Protein AF-A0A183DLG7-F1 (afdb_monomer_lite)

pLDDT: mean 77.08, std 13.52, range [38.12, 93.19]

Foldseek 3Di:
DDWDKDWAPWDADPNDTDTDIDTDFDFDPDDDDPDPPDDRVNVRVVVVVCCVVPVVPVVVVVVVVDD

Sequence (67 aa):
MMAELILTKAAFRNYTLTAEMRIDKFKIFDVVSLIDGIDATSLEFLVSALNELIIGDDVAQKLSDGW

Radius of gyration: 16.07 Å; chains: 1; bounding box: 38×21×44 Å

Structure (mmCIF, N/CA/C/O backbone):
data_AF-A0A183DLG7-F1
#
_entry.id   AF-A0A183DLG7-F1
#
loop_
_atom_site.group_PDB
_atom_site.id
_atom_site.type_symbol
_atom_site.label_atom_id
_atom_site.label_alt_id
_atom_site.label_comp_id
_atom_site.label_asym_id
_atom_site.label_entity_id
_atom_site.label_seq_id
_atom_site.pdbx_PDB_ins_code
_atom_site.Cartn_x
_atom_site.Cartn_y
_atom_site.Cartn_z
_atom_site.occupancy
_atom_site.B_iso_or_equiv
_atom_site.auth_seq_id
_atom_site.auth_comp_id
_atom_site.auth_asym_id
_atom_site.auth_atom_id
_atom_site.pdbx_PDB_model_num
ATOM 1 N N . MET A 1 1 ? 0.405 -4.098 -11.740 1.00 76.19 1 MET A N 1
ATOM 2 C CA . MET A 1 1 ? 0.515 -3.2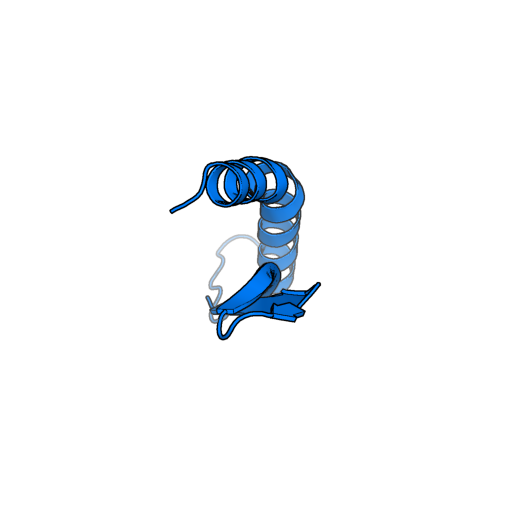48 -10.534 1.00 76.19 1 MET A CA 1
ATOM 3 C C . MET A 1 1 ? -0.339 -3.846 -9.430 1.00 76.19 1 MET A C 1
ATOM 5 O O . MET A 1 1 ? -1.427 -4.323 -9.728 1.00 76.19 1 MET A O 1
ATOM 9 N N . MET A 1 2 ? 0.148 -3.836 -8.193 1.00 84.44 2 MET A N 1
ATOM 10 C CA . MET A 1 2 ? -0.589 -4.240 -6.992 1.00 84.44 2 MET A CA 1
ATOM 11 C C . MET A 1 2 ? -0.449 -3.154 -5.921 1.00 84.44 2 MET A C 1
ATOM 13 O O . MET A 1 2 ? 0.558 -2.449 -5.903 1.00 84.44 2 MET A O 1
ATOM 17 N N . ALA A 1 3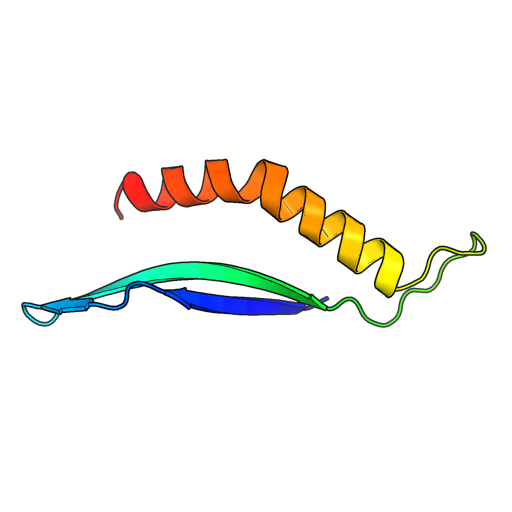 ? -1.441 -3.025 -5.042 1.00 83.12 3 ALA A N 1
ATOM 18 C CA . ALA A 1 3 ? -1.386 -2.145 -3.878 1.00 83.12 3 ALA A CA 1
ATOM 19 C C . ALA A 1 3 ? -1.432 -2.998 -2.606 1.00 83.12 3 ALA A C 1
ATOM 21 O O . ALA A 1 3 ? -2.332 -3.820 -2.438 1.00 83.12 3 ALA A O 1
ATOM 22 N N . GLU A 1 4 ? -0.452 -2.815 -1.731 1.00 86.31 4 GLU A N 1
ATOM 23 C CA . GLU A 1 4 ? -0.427 -3.391 -0.393 1.00 86.31 4 GLU A CA 1
ATOM 24 C C . GLU A 1 4 ? -1.222 -2.478 0.537 1.00 86.31 4 GLU A C 1
ATOM 26 O O .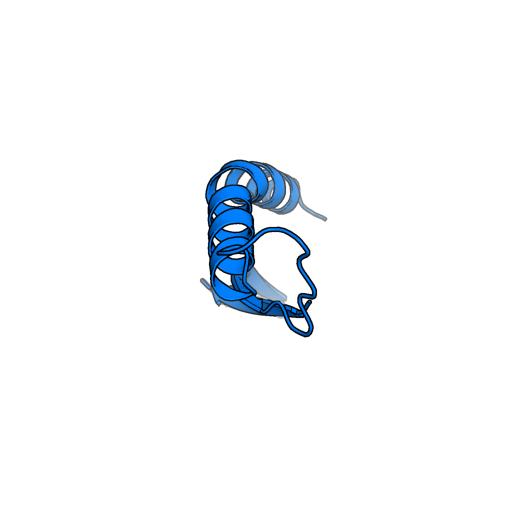 GLU A 1 4 ? -0.981 -1.271 0.607 1.00 86.31 4 GLU A O 1
ATOM 31 N N . LEU A 1 5 ? -2.215 -3.056 1.208 1.00 85.88 5 LEU A N 1
ATOM 32 C CA . LEU A 1 5 ? -3.124 -2.351 2.103 1.00 85.88 5 LEU A CA 1
ATOM 33 C C . LEU A 1 5 ? -2.842 -2.766 3.542 1.00 85.88 5 LEU A C 1
ATOM 35 O O . LEU A 1 5 ? -2.650 -3.948 3.827 1.00 85.88 5 LEU A O 1
ATOM 39 N N . ILE A 1 6 ? -2.899 -1.801 4.452 1.00 87.19 6 ILE A N 1
ATOM 40 C CA . ILE A 1 6 ? -2.808 -2.023 5.889 1.00 87.19 6 ILE A CA 1
ATOM 41 C C . ILE A 1 6 ? -4.064 -1.495 6.580 1.00 87.19 6 ILE A C 1
ATOM 43 O O . ILE A 1 6 ? -4.576 -0.417 6.269 1.00 87.19 6 ILE A O 1
ATOM 47 N N . LEU A 1 7 ? -4.569 -2.273 7.537 1.00 87.44 7 LEU A N 1
ATOM 48 C CA . LEU A 1 7 ? -5.623 -1.843 8.447 1.00 87.44 7 LEU A CA 1
ATOM 49 C C . LEU A 1 7 ? -4.979 -1.326 9.730 1.00 87.44 7 LEU A C 1
ATOM 51 O O . LEU A 1 7 ? -4.192 -2.016 10.375 1.00 87.44 7 LEU A O 1
ATOM 55 N N . THR A 1 8 ? -5.331 -0.108 10.108 1.00 85.62 8 THR A N 1
ATOM 56 C CA . THR A 1 8 ? -4.836 0.572 11.305 1.00 85.62 8 THR A CA 1
ATOM 57 C C . THR A 1 8 ? -6.007 0.974 12.197 1.00 85.62 8 THR A C 1
ATOM 59 O O . THR A 1 8 ? -7.159 0.973 11.766 1.00 85.62 8 THR A O 1
ATOM 62 N N . LYS A 1 9 ? -5.736 1.260 13.476 1.00 88.88 9 LYS A N 1
ATOM 63 C CA . LYS A 1 9 ? -6.754 1.642 14.476 1.00 88.88 9 LYS A CA 1
ATOM 64 C C . LYS A 1 9 ? -7.970 0.698 14.541 1.00 88.88 9 LYS A C 1
ATOM 66 O O . LYS A 1 9 ? -9.098 1.140 14.742 1.00 88.88 9 LYS A O 1
ATOM 71 N N . ALA A 1 10 ? -7.739 -0.604 14.374 1.00 87.81 10 ALA A N 1
ATOM 72 C CA . ALA A 1 10 ? -8.803 -1.595 14.448 1.00 87.81 10 ALA A CA 1
ATOM 73 C C . ALA A 1 10 ? -9.412 -1.636 15.861 1.00 87.81 10 ALA A C 1
ATOM 75 O O . ALA A 1 10 ? -8.701 -1.804 16.852 1.00 87.81 10 ALA A O 1
ATOM 76 N N . ALA A 1 11 ? -10.732 -1.508 15.944 1.00 91.19 11 ALA A N 1
ATOM 77 C CA . ALA A 1 11 ? -11.501 -1.587 17.175 1.00 91.19 11 ALA A CA 1
ATOM 78 C C . ALA A 1 11 ? -12.747 -2.441 16.945 1.00 91.19 11 ALA A C 1
ATOM 80 O O . ALA A 1 11 ? -13.457 -2.277 15.956 1.00 91.19 11 ALA A O 1
ATOM 81 N N . PHE A 1 12 ? -13.018 -3.353 17.875 1.00 91.88 12 PHE A N 1
ATOM 82 C CA . PHE A 1 12 ? -14.212 -4.184 17.846 1.00 91.88 12 PHE A CA 1
ATOM 83 C C . PHE A 1 12 ? -15.095 -3.847 19.042 1.00 91.88 12 PHE A C 1
ATOM 85 O O . PHE A 1 12 ? -14.676 -3.991 20.192 1.00 91.88 12 PHE A O 1
ATOM 92 N N . ARG A 1 13 ? -16.316 -3.378 18.782 1.00 92.75 13 ARG A N 1
ATOM 93 C CA . ARG A 1 13 ? -17.278 -3.018 19.827 1.00 92.75 13 ARG A CA 1
ATOM 94 C C . ARG A 1 13 ? -18.699 -3.226 19.326 1.00 92.75 13 ARG A C 1
ATOM 96 O O . ARG A 1 13 ? -18.999 -2.922 18.180 1.00 92.75 13 ARG A O 1
ATOM 103 N N . ASN A 1 14 ? -19.582 -3.711 20.200 1.00 93.19 14 ASN A N 1
ATOM 104 C CA . ASN A 1 14 ? -21.002 -3.930 19.892 1.00 93.19 14 ASN A CA 1
ATOM 105 C C . ASN A 1 14 ? -21.230 -4.793 18.636 1.00 93.19 14 ASN A C 1
ATOM 107 O O . ASN A 1 14 ? -22.132 -4.510 17.859 1.00 93.19 14 ASN A O 1
ATOM 111 N N . TYR A 1 15 ? -20.413 -5.832 18.442 1.00 92.31 15 TYR A N 1
ATOM 112 C CA . TYR A 1 15 ? -20.440 -6.700 17.254 1.00 92.31 15 TYR A CA 1
ATOM 113 C C . TYR A 1 15 ? -20.056 -6.021 15.928 1.00 92.31 15 TYR A C 1
ATOM 115 O O . TYR A 1 15 ? -20.186 -6.637 14.873 1.00 92.31 15 TYR A O 1
ATOM 123 N N . THR A 1 16 ? -19.505 -4.807 15.975 1.00 88.19 16 THR A N 1
ATOM 124 C CA . THR A 1 16 ? -18.998 -4.084 14.805 1.00 88.19 16 THR A CA 1
ATOM 125 C C . THR A 1 16 ? -17.478 -3.965 14.873 1.00 88.19 16 THR A C 1
ATOM 127 O O . THR A 1 16 ? -16.924 -3.571 15.902 1.00 88.19 16 THR A O 1
ATOM 130 N N . LEU A 1 17 ? -16.802 -4.288 13.765 1.00 90.06 17 LEU A N 1
ATOM 131 C CA . LEU A 1 17 ? -15.378 -4.021 13.560 1.00 90.06 17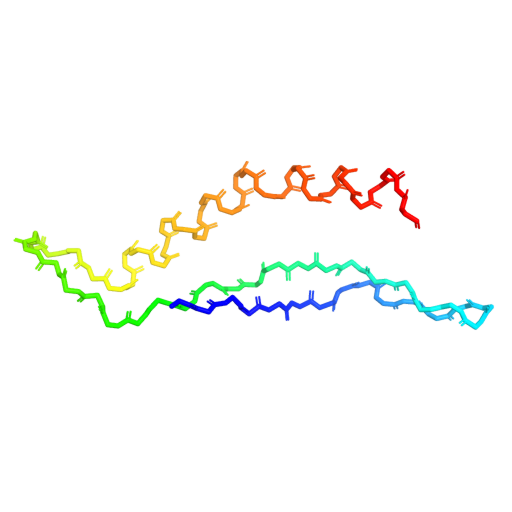 LEU A CA 1
ATOM 132 C C . LEU A 1 17 ? -15.218 -2.716 12.778 1.00 90.06 17 LEU A C 1
ATOM 134 O O . LEU A 1 17 ? -15.698 -2.607 11.654 1.00 90.06 17 LEU A O 1
ATOM 138 N N . THR A 1 18 ? -14.511 -1.754 13.356 1.00 90.25 18 THR A N 1
ATOM 139 C CA . THR A 1 18 ? -14.125 -0.502 12.698 1.00 90.25 18 THR A CA 1
ATOM 140 C C . THR A 1 18 ? -12.614 -0.458 12.548 1.00 90.25 18 THR A C 1
ATOM 142 O O . THR A 1 18 ? -11.904 -0.754 13.507 1.00 90.25 18 THR A O 1
ATOM 145 N N . ALA A 1 19 ? -12.111 -0.079 11.377 1.00 89.19 19 ALA A N 1
ATOM 146 C CA . ALA A 1 19 ? -10.685 0.103 11.132 1.00 89.19 19 ALA A CA 1
ATOM 147 C C . ALA A 1 19 ? -10.465 1.186 10.072 1.00 89.19 19 ALA A C 1
ATOM 149 O O . ALA A 1 19 ? -11.308 1.397 9.203 1.00 89.19 19 ALA A O 1
ATOM 150 N N . GLU A 1 20 ? -9.311 1.841 10.131 1.00 86.00 20 GLU A N 1
ATOM 151 C CA . GLU A 1 20 ? -8.848 2.760 9.096 1.00 86.00 20 GLU A CA 1
ATOM 152 C C . GLU A 1 20 ? -7.998 1.988 8.085 1.00 86.00 20 GLU A C 1
ATOM 154 O O . GLU A 1 20 ? -6.951 1.436 8.432 1.00 86.00 20 GLU A O 1
ATOM 159 N N . MET A 1 21 ? -8.438 1.953 6.830 1.00 84.44 21 MET A N 1
ATOM 160 C CA . MET A 1 21 ? -7.683 1.348 5.737 1.00 84.44 21 MET A CA 1
ATOM 161 C C . MET A 1 21 ? -6.744 2.375 5.112 1.00 84.44 21 MET A C 1
ATOM 163 O O . MET A 1 21 ? -7.160 3.480 4.767 1.00 84.44 21 MET A O 1
ATOM 167 N N . ARG A 1 22 ? -5.478 1.996 4.945 1.00 81.44 22 ARG A N 1
ATOM 168 C CA . ARG A 1 22 ? -4.456 2.806 4.282 1.00 81.44 22 ARG A CA 1
ATOM 169 C C . ARG A 1 22 ? -3.713 1.976 3.248 1.00 81.44 22 ARG A C 1
ATOM 171 O O . ARG A 1 22 ? -3.525 0.775 3.427 1.00 81.44 22 ARG A O 1
ATOM 178 N N . ILE A 1 23 ? -3.298 2.627 2.169 1.00 82.75 23 ILE A N 1
ATOM 179 C CA . ILE A 1 23 ? -2.367 2.040 1.206 1.00 82.75 23 ILE A CA 1
ATOM 180 C C . ILE A 1 23 ? -0.960 2.221 1.772 1.00 82.75 23 ILE A C 1
ATOM 182 O O . ILE A 1 23 ? -0.576 3.344 2.083 1.00 82.75 23 ILE A O 1
ATOM 186 N N . ASP A 1 24 ? -0.236 1.117 1.927 1.00 82.06 24 ASP A N 1
ATOM 187 C CA . ASP A 1 24 ? 1.126 1.088 2.465 1.00 82.06 24 ASP A CA 1
ATOM 188 C C . ASP A 1 24 ? 2.157 1.214 1.340 1.00 82.06 24 ASP A C 1
ATOM 190 O O . ASP A 1 24 ? 3.056 2.050 1.387 1.00 82.06 24 ASP A O 1
ATOM 194 N N . LYS A 1 25 ? 1.994 0.428 0.267 1.00 82.38 25 LYS A N 1
ATOM 195 C CA . LYS A 1 25 ? 2.928 0.442 -0.860 1.00 82.38 25 LYS A CA 1
ATOM 196 C C . LYS A 1 25 ? 2.263 0.061 -2.177 1.00 82.38 25 LYS A C 1
ATOM 198 O O . LYS A 1 25 ? 1.428 -0.838 -2.227 1.00 82.38 25 LYS A O 1
ATOM 203 N N . PHE A 1 26 ? 2.700 0.676 -3.273 1.00 83.19 26 PHE A N 1
ATOM 204 C CA . PHE A 1 26 ? 2.433 0.172 -4.620 1.00 83.19 26 PHE A CA 1
ATOM 205 C C . PHE A 1 26 ? 3.605 -0.664 -5.121 1.00 83.19 26 PHE A C 1
ATOM 207 O O . PHE A 1 26 ? 4.760 -0.266 -4.995 1.00 83.19 26 PHE A O 1
ATOM 214 N N . LYS A 1 27 ? 3.293 -1.819 -5.708 1.00 86.69 27 LYS A N 1
ATOM 215 C CA . LYS A 1 27 ? 4.250 -2.661 -6.423 1.00 86.69 27 LYS A CA 1
ATOM 216 C C . LYS A 1 27 ? 3.949 -2.630 -7.914 1.00 86.69 27 LYS A C 1
ATOM 218 O O . LYS A 1 27 ? 2.849 -3.001 -8.348 1.00 86.69 27 LYS A O 1
ATOM 223 N N . ILE A 1 28 ? 4.914 -2.176 -8.701 1.00 84.81 28 ILE A N 1
ATOM 224 C CA . ILE A 1 28 ? 4.814 -2.090 -10.156 1.00 84.81 28 ILE A CA 1
ATOM 225 C C . ILE A 1 28 ? 5.771 -3.127 -10.742 1.00 84.81 28 ILE A C 1
ATOM 227 O O . ILE A 1 28 ? 6.937 -3.201 -10.383 1.00 84.81 28 ILE A O 1
ATOM 231 N N . PHE A 1 29 ? 5.253 -3.958 -11.640 1.00 82.69 29 PHE A N 1
ATOM 232 C CA . PHE A 1 29 ? 6.005 -5.026 -12.294 1.00 82.69 29 PHE A CA 1
ATOM 233 C C . PHE A 1 29 ? 5.961 -4.815 -13.804 1.00 82.69 29 PHE A C 1
ATOM 235 O O . PHE A 1 29 ? 5.073 -4.114 -14.296 1.00 82.69 29 PHE A O 1
ATOM 242 N N . ASP A 1 30 ? 6.902 -5.440 -14.511 1.00 79.44 30 ASP A N 1
ATOM 243 C CA . ASP A 1 30 ? 6.937 -5.514 -15.976 1.00 79.44 30 ASP A CA 1
ATOM 244 C C . ASP A 1 30 ? 6.945 -4.145 -16.679 1.00 79.44 30 ASP A C 1
ATOM 246 O O . ASP A 1 30 ? 6.283 -3.929 -17.695 1.00 79.44 30 ASP A O 1
ATOM 250 N N . VAL A 1 31 ? 7.712 -3.194 -16.136 1.00 77.62 31 VAL A N 1
ATOM 251 C CA . VAL A 1 31 ? 7.895 -1.874 -16.753 1.00 77.62 31 VAL A CA 1
ATOM 252 C C . VAL A 1 31 ? 8.838 -1.991 -17.943 1.00 77.62 31 VAL A C 1
ATOM 254 O O . VAL A 1 31 ? 10.025 -2.263 -17.785 1.00 77.62 31 VAL A O 1
ATOM 257 N N . VAL A 1 32 ? 8.306 -1.736 -19.137 1.00 75.06 32 VAL A N 1
ATOM 258 C CA . VAL A 1 32 ? 9.090 -1.572 -20.364 1.00 75.06 32 VAL A CA 1
ATOM 259 C C . VAL A 1 32 ? 9.091 -0.090 -20.723 1.00 75.06 32 VAL A C 1
ATOM 261 O O . VAL A 1 32 ? 8.075 0.445 -21.165 1.00 75.06 32 VAL A O 1
ATOM 264 N N . SER A 1 33 ? 10.225 0.580 -20.512 1.00 73.88 33 SER A N 1
ATOM 265 C CA . SER A 1 33 ? 10.420 1.989 -20.860 1.00 73.88 33 SER A CA 1
ATOM 266 C C . SER A 1 33 ? 11.400 2.130 -22.023 1.00 73.88 33 SER A C 1
ATOM 268 O O . SER A 1 33 ? 12.443 1.483 -22.051 1.00 73.88 33 SER A O 1
ATOM 270 N N . LEU A 1 34 ? 11.070 3.011 -22.970 1.00 76.00 34 LEU A N 1
ATOM 271 C CA . LEU A 1 34 ? 11.982 3.461 -24.030 1.00 76.00 34 LEU A CA 1
ATOM 272 C C . LEU A 1 34 ? 12.878 4.624 -23.575 1.00 76.00 34 LEU A C 1
ATOM 274 O O . LEU A 1 34 ? 13.764 5.050 -24.312 1.00 76.00 34 LEU A O 1
ATOM 278 N N . ILE A 1 35 ? 12.616 5.160 -22.383 1.00 77.94 35 ILE A N 1
ATOM 279 C CA . ILE A 1 35 ? 13.371 6.243 -21.761 1.00 77.94 35 ILE A CA 1
ATOM 280 C C . ILE A 1 35 ? 14.301 5.621 -20.727 1.00 77.94 35 ILE A C 1
ATOM 282 O O . ILE A 1 35 ? 13.837 4.980 -19.777 1.00 77.94 35 ILE A O 1
ATOM 286 N N . ASP A 1 36 ? 15.599 5.824 -20.937 1.00 72.38 36 ASP A N 1
ATOM 287 C CA . ASP A 1 36 ? 16.645 5.333 -20.049 1.00 72.38 36 ASP A CA 1
ATOM 288 C C . ASP A 1 36 ? 16.508 5.965 -18.654 1.00 72.38 36 ASP A C 1
ATOM 290 O O . ASP A 1 36 ? 16.239 7.162 -18.520 1.00 72.38 36 ASP A O 1
ATOM 294 N N . GLY A 1 37 ? 16.636 5.142 -17.615 1.00 71.81 37 GLY A N 1
ATOM 295 C CA . GLY A 1 37 ? 16.446 5.549 -16.220 1.00 71.81 37 GLY A CA 1
ATOM 296 C C . GLY A 1 37 ? 15.002 5.558 -15.697 1.00 71.81 37 GLY A C 1
ATOM 297 O O . GLY A 1 37 ? 14.817 5.817 -14.512 1.00 71.81 37 GLY A O 1
ATOM 298 N N . ILE A 1 38 ? 13.983 5.249 -16.512 1.00 80.25 38 ILE A N 1
ATOM 299 C CA . ILE A 1 38 ? 12.629 4.973 -15.994 1.00 80.25 38 ILE A CA 1
ATOM 300 C C . ILE A 1 38 ? 12.483 3.470 -15.779 1.00 80.25 38 ILE A C 1
ATOM 302 O O . ILE A 1 38 ? 12.257 2.706 -16.718 1.00 80.25 38 ILE A O 1
ATOM 306 N N . ASP A 1 39 ? 12.585 3.063 -14.521 1.00 84.44 39 ASP A N 1
ATOM 307 C CA . ASP A 1 39 ? 12.358 1.696 -14.075 1.00 84.44 39 ASP A CA 1
ATOM 308 C C . ASP A 1 39 ? 11.129 1.592 -13.156 1.00 84.44 39 ASP A C 1
ATOM 310 O O . ASP A 1 39 ? 10.476 2.583 -12.806 1.00 84.44 39 ASP A O 1
ATOM 314 N N . ALA A 1 40 ? 10.789 0.361 -12.773 1.00 84.06 40 ALA A N 1
ATOM 315 C CA . ALA A 1 40 ? 9.687 0.096 -11.855 1.00 84.06 40 ALA A CA 1
ATOM 316 C C . ALA A 1 40 ? 9.828 0.861 -10.533 1.00 84.06 40 ALA A C 1
ATOM 318 O O . ALA A 1 40 ? 8.845 1.416 -10.052 1.00 84.06 40 ALA A O 1
ATOM 319 N N . THR A 1 41 ? 11.044 0.968 -9.994 1.00 85.19 41 THR A N 1
ATOM 320 C CA . THR A 1 41 ? 11.334 1.681 -8.742 1.00 85.19 41 THR A CA 1
ATOM 321 C C . THR A 1 41 ? 10.971 3.162 -8.827 1.00 85.19 41 THR A C 1
ATOM 323 O O . THR A 1 41 ? 10.345 3.716 -7.924 1.00 85.19 41 THR A O 1
ATOM 326 N N . SER A 1 42 ? 11.331 3.805 -9.935 1.00 86.31 42 SER A N 1
ATOM 327 C CA . SER A 1 42 ? 11.071 5.222 -10.188 1.00 86.31 42 SER A CA 1
ATOM 328 C C . SER A 1 42 ? 9.569 5.506 -10.279 1.00 86.31 42 SER A C 1
ATOM 330 O O . SER A 1 42 ? 9.074 6.492 -9.730 1.00 86.31 42 SER A O 1
ATOM 332 N N . LEU A 1 43 ? 8.819 4.609 -10.925 1.00 85.94 43 LEU A N 1
ATOM 333 C CA . LEU A 1 43 ? 7.362 4.705 -11.010 1.00 85.94 43 LEU A CA 1
ATOM 334 C C . LEU A 1 43 ? 6.682 4.390 -9.672 1.00 85.94 43 LEU A C 1
ATOM 336 O O . LEU A 1 43 ? 5.727 5.074 -9.310 1.00 85.94 43 LEU A O 1
ATOM 340 N N . GLU A 1 44 ? 7.179 3.410 -8.913 1.00 85.88 44 GLU A N 1
ATOM 341 C CA . GLU A 1 44 ? 6.686 3.110 -7.563 1.00 85.88 44 GLU A CA 1
ATOM 342 C C . GLU A 1 44 ? 6.823 4.327 -6.646 1.00 85.88 44 GLU A C 1
ATOM 344 O O . GLU A 1 44 ? 5.883 4.660 -5.922 1.00 85.88 44 GLU A O 1
ATOM 349 N N . PHE A 1 45 ? 7.959 5.027 -6.714 1.00 85.19 45 PHE A N 1
ATOM 350 C CA . PHE A 1 45 ? 8.186 6.253 -5.954 1.00 85.19 45 PHE A CA 1
ATOM 351 C C . PHE A 1 45 ? 7.178 7.348 -6.323 1.00 85.19 45 PHE A C 1
ATOM 353 O O . PHE A 1 45 ? 6.522 7.902 -5.441 1.00 85.19 45 PHE A O 1
ATOM 360 N N . LEU A 1 46 ? 7.002 7.630 -7.619 1.00 86.00 46 LEU A N 1
ATOM 361 C CA . LEU A 1 46 ? 6.081 8.673 -8.083 1.00 86.00 46 LEU A CA 1
ATOM 362 C C . LEU A 1 46 ? 4.627 8.379 -7.703 1.00 86.00 46 LEU A C 1
ATOM 364 O O . LEU A 1 46 ? 3.920 9.273 -7.243 1.00 86.00 46 LEU A O 1
ATOM 368 N N . VAL A 1 47 ? 4.182 7.132 -7.867 1.00 84.31 47 VAL A N 1
ATOM 369 C CA . VAL A 1 47 ? 2.815 6.727 -7.509 1.00 84.31 47 VAL A CA 1
ATOM 370 C C . VAL A 1 47 ? 2.607 6.787 -5.995 1.00 84.31 47 VAL A C 1
ATOM 372 O O . VAL A 1 47 ? 1.546 7.216 -5.547 1.00 84.31 47 VAL A O 1
ATOM 375 N N . SER A 1 48 ? 3.620 6.430 -5.203 1.00 81.00 48 SER A N 1
ATOM 376 C CA . SER A 1 48 ? 3.552 6.538 -3.740 1.00 81.00 48 SER A CA 1
ATOM 377 C C . SER A 1 48 ? 3.461 7.999 -3.288 1.00 81.00 48 SER A C 1
ATOM 379 O O . SER A 1 48 ? 2.572 8.334 -2.510 1.00 81.00 48 SER A O 1
ATOM 381 N N . ALA A 1 49 ? 4.287 8.890 -3.849 1.00 81.75 49 ALA A N 1
ATOM 382 C CA . ALA A 1 49 ? 4.232 10.325 -3.563 1.00 81.75 49 ALA A CA 1
ATOM 383 C C . ALA A 1 49 ? 2.887 10.952 -3.976 1.00 81.75 49 ALA A C 1
ATOM 385 O O . ALA A 1 49 ? 2.332 11.784 -3.260 1.00 81.75 49 ALA A O 1
ATOM 386 N N . LEU A 1 50 ? 2.326 10.525 -5.112 1.00 80.31 50 LEU A N 1
ATOM 387 C CA . LEU A 1 50 ? 1.008 10.970 -5.564 1.00 80.31 50 LEU A CA 1
ATOM 388 C C . LEU A 1 50 ? -0.111 10.499 -4.624 1.00 80.31 50 LEU A C 1
ATOM 390 O O . LEU A 1 50 ? -1.041 11.251 -4.345 1.00 80.31 50 LEU A O 1
ATOM 394 N N . ASN A 1 51 ? -0.028 9.265 -4.127 1.00 75.94 51 ASN A N 1
ATOM 395 C CA . ASN A 1 51 ? -0.981 8.720 -3.164 1.00 75.94 51 ASN A CA 1
ATOM 396 C C . ASN A 1 51 ? -0.933 9.469 -1.824 1.00 75.94 51 ASN A C 1
ATOM 398 O O . ASN A 1 51 ? -1.985 9.808 -1.286 1.00 75.94 51 ASN A O 1
ATOM 402 N N . GLU A 1 52 ? 0.261 9.786 -1.321 1.00 71.12 52 GLU A N 1
ATOM 403 C CA . GLU A 1 52 ? 0.414 10.620 -0.122 1.00 71.12 52 GLU A CA 1
ATOM 404 C C . GLU A 1 52 ? -0.174 12.024 -0.313 1.00 71.12 52 GLU A C 1
ATOM 406 O O . GLU A 1 52 ? -0.812 12.541 0.600 1.00 71.12 52 GLU A O 1
ATOM 411 N N . LEU A 1 53 ? -0.005 12.618 -1.500 1.00 69.44 53 LEU A N 1
ATOM 412 C CA . LEU A 1 53 ? -0.449 13.983 -1.789 1.00 69.44 53 LEU A CA 1
ATOM 413 C C . LEU A 1 53 ? -1.951 14.106 -2.100 1.00 69.44 53 LEU A C 1
ATOM 415 O O . LEU A 1 53 ? -2.545 15.127 -1.780 1.00 69.44 53 LEU A O 1
ATOM 419 N N . ILE A 1 54 ? -2.555 13.117 -2.770 1.00 61.06 54 ILE A N 1
ATOM 420 C CA . ILE A 1 54 ? -3.927 13.218 -3.311 1.00 61.06 54 ILE A CA 1
ATOM 421 C C . ILE A 1 54 ? -4.906 12.280 -2.598 1.00 61.06 54 ILE A C 1
ATOM 423 O O . ILE A 1 54 ? -6.042 12.654 -2.319 1.00 61.06 54 ILE A O 1
ATOM 427 N N . ILE A 1 55 ? -4.500 11.040 -2.318 1.00 57.34 55 ILE A N 1
ATOM 428 C CA . ILE A 1 55 ? -5.422 9.992 -1.845 1.00 57.34 55 ILE A CA 1
ATOM 429 C C . ILE A 1 55 ? -5.601 10.059 -0.322 1.00 57.34 55 ILE A C 1
ATOM 431 O O . ILE A 1 55 ? -6.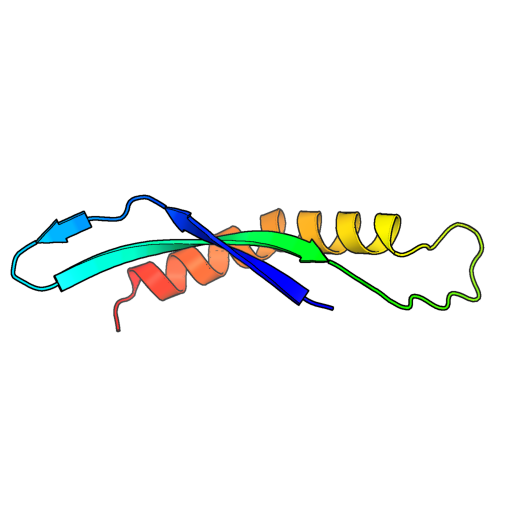677 9.726 0.178 1.00 57.34 55 ILE A O 1
ATOM 435 N N . GLY A 1 56 ? -4.591 10.543 0.410 1.00 57.06 56 GLY A N 1
ATOM 436 C CA . GLY A 1 56 ? -4.688 10.810 1.848 1.00 57.06 56 GLY A CA 1
ATOM 437 C C . GLY A 1 56 ? -5.829 11.765 2.219 1.00 57.06 56 GLY A C 1
ATOM 438 O O . GLY A 1 56 ? -6.512 11.515 3.212 1.00 57.06 56 GLY A O 1
ATOM 439 N N . ASP A 1 57 ? -6.081 12.785 1.395 1.00 54.62 57 ASP A N 1
ATOM 440 C CA . ASP A 1 57 ? -7.128 13.784 1.636 1.00 54.62 57 ASP A CA 1
ATOM 441 C C . ASP A 1 57 ? -8.521 13.277 1.210 1.00 54.62 57 ASP A C 1
ATOM 443 O O . ASP A 1 57 ? -9.467 13.321 1.997 1.00 54.62 57 ASP A O 1
ATOM 447 N N . ASP A 1 58 ? -8.651 12.695 0.013 1.00 55.34 58 ASP A N 1
ATOM 448 C CA . ASP A 1 58 ? -9.954 12.303 -0.552 1.00 55.34 58 ASP A CA 1
ATOM 449 C C . ASP A 1 58 ? -10.555 11.023 0.073 1.00 55.34 58 ASP A C 1
ATOM 451 O O . ASP A 1 58 ? -11.776 10.899 0.221 1.00 55.34 58 ASP A O 1
ATOM 455 N N . VAL A 1 59 ? -9.727 10.032 0.438 1.00 55.69 59 VAL A N 1
ATOM 456 C CA . VAL A 1 59 ? -10.211 8.769 1.037 1.00 55.69 59 VAL A CA 1
ATOM 457 C C . VAL A 1 59 ? -10.548 8.946 2.515 1.00 55.69 59 VAL A C 1
ATOM 459 O O . VAL A 1 59 ? -11.524 8.360 2.983 1.00 55.69 59 VAL A O 1
ATOM 462 N N . ALA A 1 60 ? -9.806 9.789 3.241 1.00 54.91 60 ALA A N 1
ATOM 463 C CA . ALA A 1 60 ? -10.159 10.157 4.611 1.00 54.91 60 ALA A CA 1
ATOM 464 C C . ALA A 1 60 ? -11.535 10.836 4.663 1.00 54.91 60 ALA A C 1
ATOM 466 O O . ALA A 1 60 ? -12.347 10.510 5.528 1.00 54.91 60 ALA A O 1
ATOM 467 N N . GLN A 1 61 ? -11.820 11.705 3.690 1.00 52.94 61 GLN A N 1
ATOM 468 C CA . GLN A 1 61 ? -13.094 12.410 3.586 1.00 52.94 61 GLN A CA 1
ATOM 469 C C . GLN A 1 61 ? -14.258 11.470 3.218 1.00 52.94 61 GLN A C 1
ATOM 471 O O . GLN A 1 61 ? -15.322 11.516 3.830 1.00 52.94 61 GLN A O 1
ATOM 476 N N . LYS A 1 62 ? -14.051 10.527 2.288 1.00 55.84 62 LYS A N 1
ATOM 477 C CA . LYS A 1 62 ? -15.082 9.529 1.933 1.00 55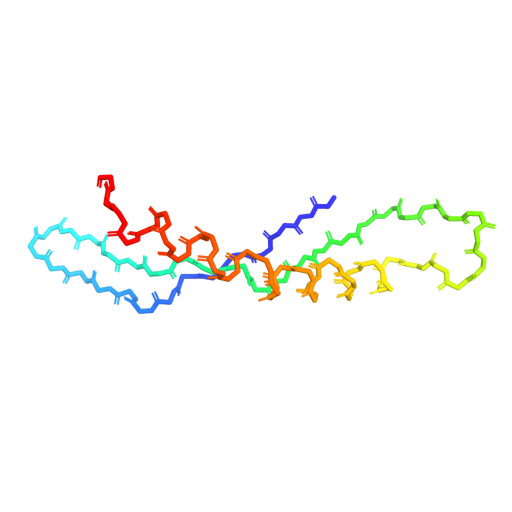.84 62 LYS A CA 1
ATOM 478 C C . LYS A 1 62 ? -15.341 8.488 3.028 1.00 55.84 62 LYS A C 1
ATOM 480 O O . LYS A 1 62 ? -16.442 7.951 3.090 1.00 55.84 62 LYS A O 1
ATOM 485 N N . LEU A 1 63 ? -14.360 8.202 3.888 1.00 51.41 63 LEU A N 1
ATOM 486 C CA . LEU A 1 63 ? -14.536 7.333 5.059 1.00 51.41 63 LEU A CA 1
ATOM 487 C C . LEU A 1 63 ? -15.174 8.068 6.250 1.00 51.41 63 LEU A C 1
ATOM 489 O O . LEU A 1 63 ? -15.873 7.426 7.032 1.00 51.41 63 LEU A O 1
ATOM 493 N N . SER A 1 64 ? -14.976 9.386 6.393 1.00 52.41 64 SER A N 1
ATOM 494 C CA . SER A 1 64 ? -15.660 10.177 7.429 1.00 52.41 64 SER A CA 1
ATOM 495 C C . SER A 1 64 ? -17.141 10.387 7.138 1.00 52.41 64 SER A C 1
ATOM 497 O O . SER A 1 64 ? -17.930 10.480 8.075 1.00 52.41 64 SER A O 1
ATOM 499 N N . ASP A 1 65 ? -17.519 10.436 5.859 1.00 53.75 65 ASP A N 1
ATOM 500 C CA . ASP A 1 65 ? -18.900 10.709 5.450 1.00 53.75 65 ASP A CA 1
ATOM 501 C C . ASP A 1 65 ? -19.861 9.531 5.655 1.00 53.75 65 ASP A C 1
ATOM 503 O O . ASP A 1 65 ? -21.066 9.719 5.522 1.00 53.75 65 ASP A O 1
ATOM 507 N N . GLY A 1 66 ? -19.356 8.364 6.076 1.00 44.56 66 GLY A N 1
ATOM 508 C CA . GLY A 1 66 ? -20.170 7.246 6.549 1.00 44.56 66 GLY A CA 1
ATOM 509 C C . GLY A 1 66 ? -20.998 6.578 5.447 1.00 44.56 66 GLY A C 1
ATOM 510 O O . GLY A 1 66 ? -21.929 7.153 4.888 1.00 44.56 66 GLY A O 1
ATOM 511 N N . TRP A 1 67 ? -20.688 5.316 5.166 1.00 38.12 67 TRP A N 1
ATOM 512 C CA . TRP A 1 67 ? -21.653 4.387 4.574 1.00 38.12 67 TRP A CA 1
ATOM 513 C C . TRP A 1 67 ? -22.330 3.584 5.680 1.00 38.12 67 TRP A C 1
ATOM 515 O O . TRP A 1 67 ? -21.613 3.183 6.627 1.00 38.12 67 TRP A O 1
#

Organism: NCBI:txid637853

Secondary structure (DSSP, 8-state):
-EEEEEEEEEEEETTEEEEEEEEEEEE------SSTT--HHHHHHHHHHHIIIIIHHHHHHHHHT--